Protein AF-A0AAJ2E167-F1 (afdb_monomer)

Mean predicted aligned error: 6.56 Å

pLDDT: mean 77.78, std 13.02, range [42.62, 91.5]

Solvent-accessible surface area (backbone atoms only — not comparable to full-atom values): 4730 Å² total; per-residue (Å²): 132,79,60,53,80,45,25,50,77,41,83,91,51,62,63,86,68,30,34,29,32,37,33,28,44,87,93,38,83,45,56,32,39,30,26,49,67,33,50,54,52,65,46,56,72,77,56,54,75,66,54,45,25,52,51,42,27,52,53,51,40,54,48,40,70,77,39,76,81,58,66,68,48,77,42,75,64,79,77,79,84,124

Structure (mmCIF, N/CA/C/O backbone):
data_AF-A0AAJ2E167-F1
#
_entry.id   AF-A0AAJ2E167-F1
#
loop_
_atom_site.group_PDB
_atom_site.id
_atom_site.type_symbol
_atom_site.label_atom_id
_atom_site.label_alt_id
_atom_site.label_comp_id
_atom_site.label_asym_id
_atom_site.label_entity_id
_atom_site.label_seq_id
_atom_site.pdbx_PDB_ins_code
_atom_site.Cartn_x
_atom_site.Cartn_y
_atom_site.Cartn_z
_atom_site.occupancy
_atom_site.B_iso_or_equiv
_atom_site.auth_seq_id
_atom_site.auth_comp_id
_atom_site.auth_asym_id
_atom_site.auth_atom_id
_atom_site.pdbx_PDB_model_num
ATOM 1 N N . MET A 1 1 ? -16.910 1.831 -3.850 1.00 54.41 1 MET A N 1
ATOM 2 C CA . MET A 1 1 ? -15.467 2.153 -3.814 1.00 54.41 1 MET A CA 1
ATOM 3 C C . MET A 1 1 ? -14.930 1.762 -2.449 1.00 54.41 1 MET A C 1
ATOM 5 O O . MET A 1 1 ? -15.564 2.107 -1.459 1.00 54.41 1 MET A O 1
ATOM 9 N N . ALA A 1 2 ? -13.840 0.996 -2.383 1.00 63.66 2 ALA A N 1
ATOM 10 C CA . ALA A 1 2 ? -13.186 0.703 -1.110 1.00 63.66 2 ALA A CA 1
ATOM 11 C C . ALA A 1 2 ? -12.599 2.006 -0.552 1.00 63.66 2 ALA A C 1
ATOM 13 O O . ALA A 1 2 ? -11.780 2.640 -1.211 1.00 63.66 2 ALA A O 1
ATOM 14 N N . ASN A 1 3 ? -13.064 2.437 0.621 1.00 80.56 3 ASN A N 1
ATOM 15 C CA . ASN A 1 3 ? -12.586 3.668 1.241 1.00 80.56 3 ASN A CA 1
ATOM 16 C C . ASN A 1 3 ? -11.336 3.342 2.066 1.00 80.56 3 ASN A C 1
ATOM 18 O O . ASN A 1 3 ? -11.453 2.868 3.199 1.00 80.56 3 ASN A O 1
ATOM 22 N N . VAL A 1 4 ? -10.163 3.495 1.449 1.00 86.31 4 VAL A N 1
ATOM 23 C CA . VAL A 1 4 ? -8.868 3.298 2.109 1.00 86.31 4 VAL A CA 1
ATOM 24 C C . VAL A 1 4 ? -8.576 4.538 2.947 1.00 86.31 4 VAL A C 1
ATOM 26 O O . VAL A 1 4 ? -8.423 5.626 2.399 1.00 86.31 4 VAL A O 1
ATOM 29 N N . THR A 1 5 ? -8.519 4.395 4.267 1.00 90.19 5 THR A N 1
ATOM 30 C CA . THR A 1 5 ? -8.361 5.533 5.193 1.00 90.19 5 THR A CA 1
ATOM 31 C C . THR A 1 5 ? -6.925 5.733 5.661 1.00 90.19 5 THR A C 1
ATOM 33 O O . THR A 1 5 ? -6.566 6.822 6.103 1.00 90.19 5 THR A O 1
ATOM 36 N N . ARG A 1 6 ? -6.098 4.687 5.583 1.00 91.25 6 ARG A N 1
ATOM 37 C CA . ARG A 1 6 ? -4.698 4.702 6.015 1.00 91.25 6 ARG A CA 1
ATOM 38 C C . ARG A 1 6 ? -3.909 3.622 5.285 1.00 91.25 6 ARG A C 1
ATOM 40 O O . ARG A 1 6 ? -4.440 2.534 5.076 1.00 91.25 6 ARG A O 1
ATOM 47 N N . ALA A 1 7 ? -2.645 3.886 4.957 1.00 90.75 7 ALA A N 1
ATOM 48 C CA . ALA A 1 7 ? -1.722 2.875 4.443 1.00 90.75 7 ALA A CA 1
ATOM 49 C C . ALA A 1 7 ? -0.270 3.146 4.883 1.00 90.75 7 ALA A C 1
ATOM 51 O O . ALA A 1 7 ? 0.146 4.298 4.965 1.00 90.75 7 ALA A O 1
ATOM 52 N N . TRP A 1 8 ? 0.489 2.100 5.216 1.00 91.50 8 TRP A N 1
ATOM 53 C CA . TRP A 1 8 ? 1.872 2.210 5.696 1.00 91.50 8 TRP A CA 1
ATOM 54 C C . TRP A 1 8 ? 2.688 0.947 5.406 1.00 91.50 8 TRP A C 1
ATOM 56 O O . TRP A 1 8 ? 2.144 -0.157 5.321 1.00 91.50 8 TRP A O 1
ATOM 66 N N . LEU A 1 9 ? 4.002 1.111 5.267 1.00 88.50 9 LEU A N 1
ATOM 67 C CA . LEU A 1 9 ? 4.937 -0.002 5.118 1.00 88.50 9 LEU A CA 1
ATOM 68 C C . LEU A 1 9 ? 5.228 -0.631 6.487 1.00 88.50 9 LEU A C 1
ATOM 70 O O . LEU A 1 9 ? 5.353 0.065 7.492 1.00 88.50 9 LEU A O 1
ATOM 74 N N . ASP A 1 10 ? 5.277 -1.958 6.527 1.00 87.69 10 ASP A N 1
ATOM 75 C CA . ASP A 1 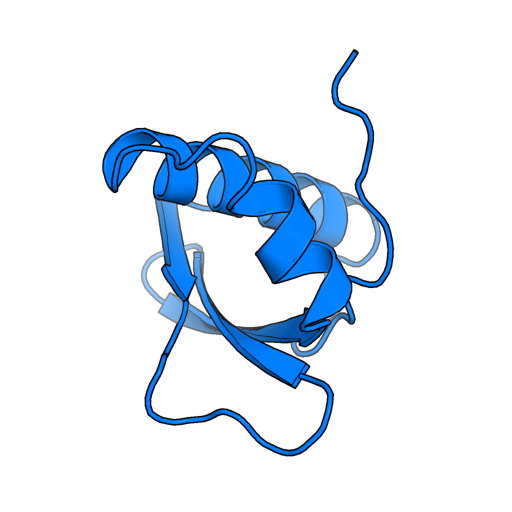10 ? 5.582 -2.751 7.716 1.00 87.69 10 ASP A CA 1
ATOM 76 C C . ASP A 1 10 ? 7.031 -3.248 7.625 1.00 87.69 10 ASP A C 1
ATOM 78 O O . ASP A 1 10 ? 7.292 -4.327 7.082 1.00 87.69 10 ASP A O 1
ATOM 82 N N . ASP A 1 11 ? 7.967 -2.440 8.134 1.00 69.81 11 ASP A N 1
ATOM 83 C CA . ASP A 1 11 ? 9.420 -2.662 8.020 1.00 69.81 11 ASP A CA 1
ATOM 84 C C . ASP A 1 11 ? 9.886 -3.998 8.634 1.00 69.81 11 ASP A C 1
ATOM 86 O O . ASP A 1 11 ? 10.867 -4.589 8.185 1.00 69.81 11 ASP A O 1
ATOM 90 N N . GLU A 1 12 ? 9.146 -4.538 9.610 1.00 62.44 12 GLU A N 1
ATOM 91 C CA . GLU A 1 12 ? 9.468 -5.804 10.289 1.00 62.44 12 GLU A CA 1
ATOM 92 C C . GLU A 1 12 ? 9.257 -7.062 9.422 1.00 62.44 12 GLU A C 1
ATOM 94 O O . GLU A 1 12 ? 9.641 -8.165 9.816 1.00 62.44 12 GLU A O 1
ATOM 99 N N . LYS A 1 13 ? 8.597 -6.946 8.261 1.00 61.28 13 LYS A N 1
ATOM 100 C CA . LYS A 1 13 ? 8.160 -8.094 7.443 1.00 61.28 13 LYS A CA 1
ATOM 101 C C . LYS A 1 13 ? 8.633 -7.969 5.994 1.00 61.28 13 LYS A C 1
ATOM 103 O O . LYS A 1 13 ? 7.846 -8.170 5.066 1.00 61.28 13 LYS A O 1
ATOM 108 N N . THR A 1 14 ? 9.910 -7.660 5.795 1.00 62.97 14 THR A N 1
ATOM 109 C CA . THR A 1 14 ? 10.570 -7.810 4.492 1.00 62.97 14 THR A CA 1
ATOM 110 C C . THR A 1 14 ? 10.937 -9.278 4.269 1.00 62.97 14 THR A C 1
ATOM 112 O O . THR A 1 14 ? 11.619 -9.905 5.076 1.00 62.97 14 THR A O 1
ATOM 115 N N . THR A 1 15 ? 10.439 -9.875 3.187 1.00 60.50 15 THR A N 1
ATOM 116 C CA . THR A 1 15 ? 10.812 -11.242 2.786 1.00 60.50 15 THR A CA 1
ATOM 117 C C . THR A 1 15 ? 11.249 -11.216 1.329 1.00 60.50 15 THR A C 1
ATOM 119 O O . THR A 1 15 ? 10.401 -11.171 0.436 1.00 60.50 15 THR A O 1
ATOM 122 N N . GLY A 1 16 ? 12.563 -11.238 1.089 1.00 71.88 16 GLY A N 1
ATOM 123 C CA . GLY A 1 16 ? 13.134 -11.161 -0.259 1.00 71.88 16 GLY A CA 1
ATOM 124 C C . GLY A 1 16 ? 12.883 -9.803 -0.927 1.00 71.88 16 GLY A C 1
ATOM 125 O O . GLY A 1 16 ? 13.098 -8.761 -0.313 1.00 71.88 16 GLY A O 1
ATOM 126 N N . ASP A 1 17 ? 12.397 -9.821 -2.171 1.00 77.75 17 ASP A N 1
ATOM 127 C CA . ASP A 1 17 ? 12.181 -8.626 -3.010 1.00 77.75 17 ASP A CA 1
ATOM 128 C C . ASP A 1 17 ? 10.903 -7.827 -2.687 1.00 77.75 17 ASP A C 1
ATOM 130 O O . ASP A 1 17 ? 10.518 -6.932 -3.446 1.00 77.75 17 ASP A O 1
ATOM 134 N N . TRP A 1 18 ? 10.232 -8.136 -1.574 1.00 82.06 18 TRP A N 1
ATOM 135 C CA . TRP A 1 18 ? 8.934 -7.563 -1.214 1.00 82.06 18 TRP A CA 1
ATOM 136 C C . TRP A 1 18 ? 8.921 -6.998 0.205 1.00 82.06 18 TRP A C 1
ATOM 138 O O . TRP A 1 18 ? 9.370 -7.646 1.156 1.00 82.06 18 TRP A O 1
ATOM 148 N N . VAL A 1 19 ? 8.287 -5.835 0.347 1.00 85.06 19 VAL A N 1
ATOM 149 C CA . VAL A 1 19 ? 7.888 -5.231 1.620 1.00 85.06 19 VAL A CA 1
ATOM 150 C C . VAL A 1 19 ? 6.401 -5.481 1.836 1.00 85.06 19 VAL A C 1
ATOM 152 O O . VAL A 1 19 ? 5.594 -5.476 0.899 1.00 85.06 19 VAL A O 1
ATOM 155 N N . ARG A 1 20 ? 6.013 -5.706 3.088 1.00 87.44 20 ARG A N 1
ATOM 156 C CA . ARG A 1 20 ? 4.604 -5.779 3.459 1.00 87.44 20 ARG A CA 1
ATOM 157 C C . ARG A 1 20 ? 4.015 -4.372 3.546 1.00 87.44 20 ARG A C 1
ATOM 159 O O . ARG A 1 20 ? 4.508 -3.525 4.281 1.00 87.44 20 ARG A O 1
ATOM 166 N N . LEU A 1 21 ? 2.914 -4.159 2.840 1.00 87.94 21 LEU A N 1
ATOM 167 C CA . LEU A 1 21 ? 2.084 -2.964 2.923 1.00 87.94 21 LEU A CA 1
ATOM 168 C C . LEU A 1 21 ? 0.858 -3.281 3.782 1.00 87.94 21 LEU A C 1
ATOM 170 O O . LEU A 1 21 ? 0.158 -4.255 3.519 1.00 87.94 21 LEU A O 1
ATOM 174 N N . LYS A 1 22 ? 0.583 -2.475 4.802 1.00 90.38 22 LYS A N 1
ATOM 175 C CA . LYS A 1 22 ? -0.662 -2.534 5.574 1.00 90.38 22 LYS A CA 1
ATOM 176 C C . LYS A 1 22 ? -1.560 -1.378 5.168 1.00 90.38 22 LYS A C 1
ATOM 178 O O . LYS A 1 22 ? -1.083 -0.265 4.967 1.00 90.38 22 LYS A O 1
ATOM 183 N N . TYR A 1 23 ? -2.857 -1.630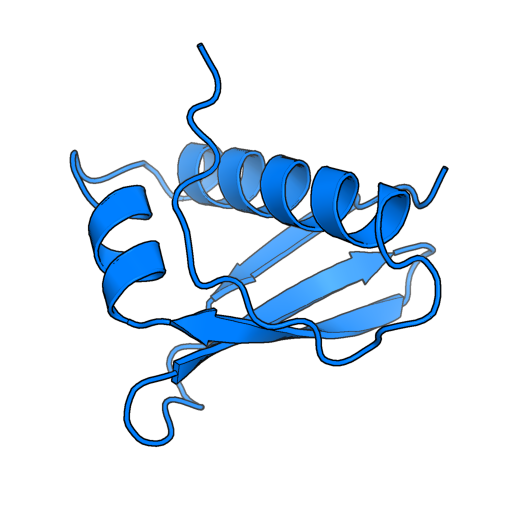 5.057 1.00 90.06 23 TYR A N 1
ATOM 184 C CA . TYR A 1 23 ? -3.839 -0.594 4.751 1.00 90.06 23 TYR A CA 1
ATOM 185 C C . TYR A 1 23 ? -5.165 -0.846 5.461 1.00 90.06 23 TYR A C 1
ATOM 187 O O . TYR A 1 23 ? -5.505 -1.983 5.780 1.00 90.06 23 TYR A O 1
ATOM 195 N N . GLU A 1 24 ? -5.917 0.214 5.727 1.00 91.38 24 GLU A N 1
ATOM 196 C CA . GLU A 1 24 ? -7.201 0.150 6.416 1.00 91.38 24 GLU A CA 1
ATOM 197 C C . GLU A 1 24 ? -8.352 0.404 5.444 1.00 91.38 24 GLU A C 1
ATOM 199 O O . GLU A 1 24 ? -8.393 1.438 4.780 1.00 91.38 24 GLU A O 1
ATOM 204 N N . VAL A 1 25 ? -9.299 -0.535 5.374 1.00 87.44 25 VAL A N 1
ATOM 205 C CA . VAL A 1 25 ? -10.543 -0.410 4.599 1.00 87.44 25 VAL A CA 1
ATOM 206 C C . VAL A 1 25 ? -11.712 -0.841 5.472 1.00 87.44 25 VAL A C 1
ATOM 208 O O . VAL A 1 25 ? -11.745 -1.966 5.975 1.00 87.44 25 VAL A O 1
ATOM 211 N N . GLY A 1 26 ? -12.686 0.056 5.648 1.00 86.25 26 GLY A N 1
ATOM 212 C CA . GLY A 1 26 ? -13.894 -0.220 6.435 1.00 86.25 26 GLY A CA 1
ATOM 213 C C . GLY A 1 26 ? -13.603 -0.605 7.891 1.00 86.25 26 GLY A C 1
ATOM 214 O O . GLY A 1 26 ? -14.231 -1.525 8.412 1.00 86.25 26 GLY A O 1
ATOM 215 N N . GLY A 1 27 ? -12.609 0.036 8.519 1.00 86.00 27 GLY A N 1
ATOM 216 C CA . GLY A 1 27 ? -12.205 -0.229 9.906 1.00 86.00 27 GLY A CA 1
ATOM 217 C C . GLY A 1 27 ? -11.416 -1.527 10.110 1.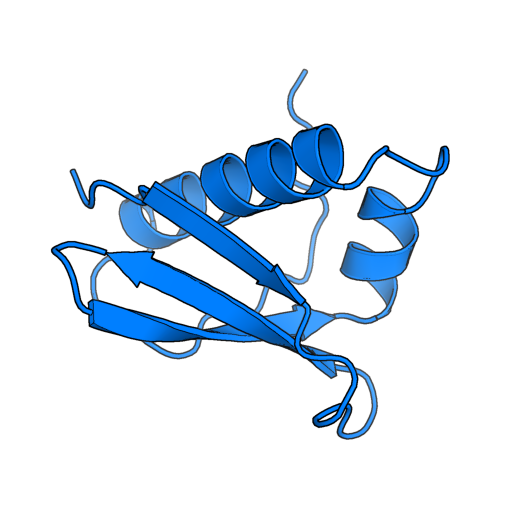00 86.00 27 GLY A C 1
ATOM 218 O O . GLY A 1 27 ? -11.229 -1.963 11.244 1.00 86.00 27 GLY A O 1
ATOM 219 N N . LYS A 1 28 ? -10.979 -2.190 9.030 1.00 88.81 28 LYS A N 1
ATOM 220 C CA . LYS A 1 28 ? -10.173 -3.415 9.093 1.00 88.81 28 LYS A CA 1
ATOM 221 C C . LYS A 1 28 ? -8.815 -3.197 8.449 1.00 88.81 28 LYS A C 1
ATOM 223 O O . LYS A 1 28 ? -8.736 -2.733 7.314 1.00 88.81 28 LYS A O 1
ATOM 228 N N . ILE A 1 29 ? -7.768 -3.626 9.149 1.00 89.56 29 ILE A N 1
ATOM 229 C CA . ILE A 1 29 ? -6.410 -3.676 8.607 1.00 89.56 29 ILE A CA 1
ATOM 230 C C . ILE A 1 29 ? -6.293 -4.891 7.683 1.00 89.56 29 ILE A C 1
ATOM 232 O O . ILE A 1 29 ? -6.666 -6.014 8.035 1.00 89.56 29 ILE A O 1
ATOM 236 N N . LYS A 1 30 ? -5.773 -4.648 6.490 1.00 87.69 30 LYS A N 1
ATOM 237 C CA . LYS A 1 30 ? -5.464 -5.617 5.447 1.00 87.69 30 LYS A CA 1
ATOM 238 C C . LYS A 1 30 ? -3.974 -5.535 5.131 1.00 87.69 30 LYS A C 1
ATOM 240 O O . LYS A 1 30 ? -3.334 -4.522 5.403 1.00 87.69 30 LYS A O 1
ATOM 245 N N . ASN A 1 31 ? -3.434 -6.613 4.577 1.00 87.12 31 ASN A N 1
ATOM 246 C CA . ASN A 1 31 ? -2.052 -6.664 4.113 1.00 87.12 31 ASN A CA 1
ATOM 247 C C . ASN A 1 31 ? -2.038 -6.634 2.579 1.00 87.12 31 ASN A C 1
ATOM 249 O O . ASN A 1 31 ? -3.047 -6.929 1.957 1.00 87.12 31 ASN A O 1
ATOM 253 N N . ALA A 1 32 ? -0.910 -6.260 1.995 1.00 84.56 32 ALA A N 1
ATOM 254 C CA . ALA A 1 32 ? -0.567 -6.385 0.585 1.00 84.56 32 ALA A CA 1
ATOM 255 C C . ALA A 1 32 ? 0.958 -6.525 0.467 1.00 84.56 32 ALA A C 1
ATOM 257 O O . ALA A 1 32 ? 1.691 -6.358 1.452 1.00 84.56 32 ALA A O 1
ATOM 258 N N . LYS A 1 33 ? 1.448 -6.821 -0.738 1.00 85.12 33 L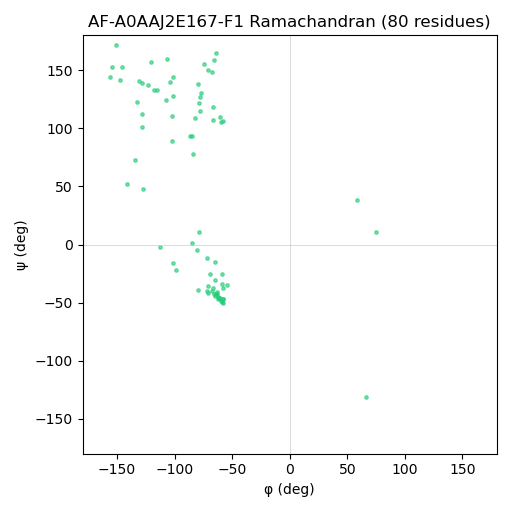YS A N 1
ATOM 259 C CA . LYS A 1 33 ? 2.881 -6.896 -1.032 1.00 85.12 33 LYS A CA 1
ATOM 260 C C . LYS A 1 33 ? 3.260 -5.809 -2.030 1.00 85.12 33 LYS A C 1
ATOM 262 O O . LYS A 1 33 ? 2.610 -5.631 -3.057 1.00 85.12 33 LYS A O 1
ATOM 267 N N . ILE A 1 34 ? 4.339 -5.097 -1.742 1.00 83.31 34 ILE A N 1
ATOM 268 C CA . ILE A 1 34 ? 4.918 -4.093 -2.636 1.00 83.31 34 ILE A CA 1
ATOM 269 C C . ILE A 1 34 ? 6.372 -4.452 -2.915 1.00 83.31 34 ILE A C 1
ATOM 271 O O . ILE A 1 34 ? 7.069 -4.906 -2.010 1.00 83.31 34 ILE A O 1
ATOM 275 N N . SER A 1 35 ? 6.825 -4.327 -4.166 1.00 82.88 35 SER A N 1
ATOM 276 C CA . SER A 1 35 ? 8.223 -4.638 -4.487 1.00 82.88 35 SER A CA 1
ATOM 277 C C . SER A 1 35 ? 9.157 -3.629 -3.834 1.00 82.88 35 SER A C 1
ATOM 279 O O . SER A 1 35 ? 8.831 -2.444 -3.732 1.00 82.88 35 SER A O 1
ATOM 281 N N . ASN A 1 36 ? 10.362 -4.065 -3.470 1.00 80.00 36 ASN A N 1
ATOM 282 C CA . ASN A 1 36 ? 11.422 -3.162 -3.015 1.00 80.00 36 ASN A CA 1
ATOM 283 C C . ASN A 1 36 ? 11.699 -2.055 -4.050 1.00 80.00 36 ASN A C 1
ATOM 285 O O . ASN A 1 36 ? 11.955 -0.913 -3.680 1.00 80.00 36 ASN A O 1
ATOM 289 N N . SER A 1 37 ? 11.584 -2.358 -5.348 1.00 80.44 37 SER A N 1
ATOM 290 C CA . SER A 1 37 ? 11.738 -1.376 -6.430 1.00 80.44 37 SER A CA 1
ATOM 291 C C . SER A 1 37 ? 10.636 -0.310 -6.426 1.00 80.44 37 SER A C 1
ATOM 293 O O . SER A 1 37 ? 10.921 0.878 -6.591 1.00 80.44 37 SER A O 1
ATOM 295 N N . ALA A 1 38 ? 9.379 -0.704 -6.205 1.00 79.81 38 ALA A N 1
ATOM 296 C CA . ALA A 1 38 ? 8.266 0.231 -6.084 1.00 79.81 38 ALA A CA 1
ATOM 297 C C . ALA A 1 38 ? 8.394 1.077 -4.810 1.00 79.81 38 ALA A C 1
ATOM 299 O O . ALA A 1 38 ? 8.199 2.289 -4.870 1.00 79.81 38 ALA A O 1
ATOM 300 N N . VAL A 1 39 ? 8.813 0.477 -3.689 1.00 81.19 39 VAL A N 1
ATOM 301 C CA . VAL A 1 39 ? 9.133 1.220 -2.459 1.00 81.19 39 VAL A CA 1
ATOM 302 C C . VAL A 1 39 ? 10.240 2.236 -2.717 1.00 81.19 39 VAL A C 1
ATOM 304 O O . VAL A 1 39 ? 10.059 3.407 -2.417 1.00 81.19 39 VAL A O 1
ATOM 307 N N . SER A 1 40 ? 11.347 1.839 -3.345 1.00 81.75 40 SER A N 1
ATOM 308 C CA . SER A 1 40 ? 12.444 2.759 -3.668 1.00 81.75 40 SER A CA 1
ATOM 309 C C . SER A 1 40 ? 11.989 3.925 -4.549 1.00 81.75 40 SER A C 1
ATOM 311 O O . SER A 1 40 ? 12.483 5.038 -4.378 1.00 81.75 40 SER A O 1
ATOM 313 N N . THR A 1 41 ? 11.033 3.691 -5.452 1.00 82.06 41 THR A N 1
ATOM 314 C CA . THR A 1 41 ? 10.450 4.743 -6.296 1.00 82.06 41 THR A CA 1
ATOM 315 C C . THR A 1 41 ? 9.563 5.689 -5.486 1.00 82.06 41 THR A C 1
ATOM 317 O O . THR A 1 41 ? 9.655 6.897 -5.656 1.00 82.06 41 THR A O 1
ATOM 320 N N . LEU A 1 42 ? 8.744 5.164 -4.569 1.00 80.06 42 LEU A N 1
ATOM 321 C CA . LEU A 1 42 ? 7.937 5.980 -3.651 1.00 80.06 42 LEU A CA 1
ATOM 322 C C . LEU A 1 42 ? 8.799 6.791 -2.680 1.00 80.06 42 LEU A C 1
ATOM 324 O O . LEU A 1 42 ? 8.400 7.870 -2.263 1.00 80.06 42 LEU A O 1
ATOM 328 N N . MET A 1 43 ? 9.972 6.266 -2.331 1.00 80.25 43 MET A N 1
ATOM 329 C CA . MET A 1 43 ? 10.925 6.893 -1.421 1.00 80.25 43 MET A CA 1
ATOM 330 C C . MET A 1 43 ? 11.861 7.896 -2.117 1.00 80.25 43 MET A C 1
ATOM 332 O O . MET A 1 43 ? 12.732 8.444 -1.446 1.00 80.25 43 MET A O 1
ATOM 336 N N . THR A 1 44 ? 11.728 8.134 -3.432 1.00 79.31 44 THR A N 1
ATOM 337 C CA . THR A 1 44 ? 12.616 9.042 -4.181 1.00 79.31 44 THR A CA 1
ATOM 338 C C . THR A 1 44 ? 11.822 10.084 -4.984 1.00 79.31 44 THR A C 1
ATOM 340 O O . THR A 1 44 ? 11.207 9.722 -5.989 1.00 79.31 44 THR A O 1
ATOM 343 N N . PRO A 1 45 ? 11.881 11.385 -4.626 1.00 78.00 45 PRO A N 1
ATOM 344 C CA . PRO A 1 45 ? 12.582 11.960 -3.468 1.00 78.00 45 PRO A CA 1
ATOM 345 C C . PRO A 1 45 ? 11.959 11.501 -2.145 1.00 78.00 45 PRO A C 1
ATOM 347 O O . PRO A 1 45 ? 10.804 11.098 -2.138 1.00 78.00 45 PRO A O 1
ATOM 350 N N . THR A 1 46 ? 12.711 11.568 -1.041 1.00 86.06 46 THR A N 1
ATOM 351 C CA . THR A 1 46 ? 12.264 11.103 0.282 1.00 86.06 46 THR A CA 1
ATOM 352 C C . THR A 1 46 ? 10.990 11.834 0.721 1.00 86.06 46 THR A C 1
ATOM 354 O O . THR A 1 46 ? 11.084 13.008 1.088 1.00 86.06 46 THR A O 1
ATOM 357 N N . PRO A 1 47 ? 9.811 11.182 0.702 1.00 85.94 47 PRO A N 1
ATOM 358 C CA . PRO A 1 47 ? 8.575 11.812 1.136 1.00 85.94 47 PRO A CA 1
ATOM 359 C C . PRO A 1 47 ? 8.545 11.915 2.663 1.00 85.94 47 PRO A C 1
ATOM 361 O O . PRO A 1 47 ? 9.154 11.119 3.384 1.00 85.94 47 PRO A O 1
ATOM 364 N N . THR A 1 48 ? 7.778 12.867 3.176 1.00 89.88 48 THR A N 1
ATOM 365 C CA . THR A 1 48 ? 7.351 12.864 4.578 1.00 89.88 48 THR A CA 1
ATOM 366 C C . THR A 1 48 ? 6.446 11.660 4.871 1.00 89.88 48 THR A C 1
ATOM 368 O O . THR A 1 48 ? 5.907 11.020 3.965 1.00 89.88 48 THR A O 1
ATOM 371 N N . ALA A 1 49 ? 6.237 11.348 6.154 1.00 86.56 49 ALA A N 1
ATOM 372 C CA . ALA A 1 49 ? 5.354 10.251 6.556 1.00 86.56 49 ALA A CA 1
ATOM 373 C C . ALA A 1 49 ? 3.912 10.428 6.034 1.00 86.56 49 ALA A C 1
ATOM 375 O O . ALA A 1 49 ? 3.292 9.453 5.607 1.00 86.56 49 ALA A O 1
ATOM 376 N N . ASP A 1 50 ? 3.403 11.665 6.015 1.00 88.31 50 ASP A N 1
ATOM 377 C CA . ASP A 1 50 ? 2.060 11.983 5.518 1.00 88.31 50 ASP A CA 1
ATOM 378 C C . ASP A 1 50 ? 1.968 11.870 3.990 1.00 88.31 50 ASP A C 1
ATOM 380 O O . ASP A 1 50 ? 0.994 11.328 3.465 1.00 88.31 50 ASP A O 1
ATOM 384 N N . GLU A 1 51 ? 2.996 12.316 3.263 1.00 89.00 51 GLU A N 1
ATOM 385 C CA . GLU A 1 51 ? 3.067 12.159 1.805 1.00 89.00 51 GLU A CA 1
ATOM 386 C C . GLU A 1 51 ? 3.149 10.684 1.410 1.00 89.00 51 GLU A C 1
ATOM 388 O O . GLU A 1 51 ? 2.412 10.242 0.527 1.00 89.00 51 GLU A O 1
ATOM 393 N N . LEU A 1 52 ? 3.978 9.897 2.104 1.00 86.88 52 LEU A N 1
ATOM 394 C CA . LEU A 1 52 ? 4.067 8.457 1.888 1.00 86.88 52 LEU A CA 1
ATOM 395 C C . LEU A 1 52 ? 2.719 7.779 2.154 1.00 86.88 52 LEU A C 1
ATOM 397 O O . LEU A 1 52 ? 2.258 6.984 1.336 1.00 86.88 52 LEU A O 1
ATOM 401 N N . ASN A 1 53 ? 2.054 8.119 3.262 1.00 89.50 53 ASN A N 1
ATOM 402 C CA . ASN A 1 53 ? 0.727 7.600 3.587 1.00 89.50 53 ASN A CA 1
ATOM 403 C C . ASN A 1 53 ? -0.286 7.918 2.477 1.00 89.50 53 ASN A C 1
ATOM 405 O O . ASN A 1 53 ? -0.991 7.024 2.008 1.00 89.50 53 ASN A O 1
ATOM 409 N N . HIS A 1 54 ? -0.306 9.164 2.000 1.00 89.31 54 HIS A N 1
ATOM 410 C CA . HIS A 1 54 ? -1.194 9.606 0.931 1.00 89.31 54 HIS A CA 1
ATOM 411 C C . HIS A 1 54 ? -0.930 8.857 -0.386 1.00 89.31 54 HIS A C 1
ATOM 413 O O . HIS A 1 54 ? -1.873 8.409 -1.048 1.00 89.31 54 HIS A O 1
ATOM 419 N N . LEU A 1 55 ? 0.339 8.693 -0.772 1.00 87.62 55 LEU A N 1
ATOM 420 C CA . LEU A 1 55 ? 0.732 7.943 -1.967 1.00 87.62 55 LEU A CA 1
ATOM 421 C C . LEU A 1 55 ? 0.299 6.478 -1.871 1.00 87.62 55 LEU A C 1
ATOM 423 O O . LEU A 1 55 ? -0.305 5.952 -2.805 1.00 87.62 55 LEU A O 1
ATOM 427 N N . LEU A 1 56 ? 0.541 5.835 -0.727 1.00 88.19 56 LEU A N 1
ATOM 428 C CA . LEU A 1 56 ? 0.137 4.452 -0.486 1.00 88.19 56 LEU A CA 1
ATOM 429 C C . LEU A 1 56 ? -1.388 4.291 -0.508 1.00 88.19 56 LEU A C 1
ATOM 431 O O . LEU A 1 56 ? -1.877 3.335 -1.103 1.00 88.19 56 LEU A O 1
ATOM 435 N N . ILE A 1 57 ? -2.154 5.226 0.067 1.00 88.56 57 ILE A N 1
ATOM 436 C CA . ILE A 1 57 ? -3.625 5.217 -0.004 1.00 88.56 57 ILE A CA 1
ATOM 437 C C . ILE A 1 57 ? -4.090 5.241 -1.461 1.00 88.56 57 ILE A C 1
ATOM 439 O O . ILE A 1 57 ? -4.902 4.404 -1.853 1.00 88.56 57 ILE A O 1
ATOM 443 N N . LYS A 1 58 ? -3.570 6.174 -2.271 1.00 86.00 58 LYS A N 1
ATOM 444 C CA . LYS A 1 58 ? -3.923 6.284 -3.697 1.00 86.00 58 LYS A CA 1
ATOM 445 C C . LYS A 1 58 ? -3.610 4.997 -4.447 1.00 86.00 58 LYS A C 1
ATOM 447 O O . LYS A 1 58 ? -4.453 4.486 -5.178 1.00 86.00 58 LYS A O 1
ATOM 452 N N . LEU A 1 59 ? -2.419 4.459 -4.225 1.00 82.44 59 LEU A N 1
ATOM 453 C CA . LEU A 1 59 ? -1.942 3.233 -4.848 1.00 82.44 59 LEU A CA 1
ATOM 454 C C . LEU A 1 59 ? -2.844 2.033 -4.509 1.00 82.44 59 LEU A C 1
ATOM 456 O O . LEU A 1 59 ? -3.295 1.320 -5.404 1.00 82.44 59 LEU A O 1
ATOM 460 N N . VAL A 1 60 ? -3.172 1.851 -3.227 1.00 84.31 60 VAL A N 1
ATOM 461 C CA . VAL A 1 60 ? -4.088 0.801 -2.758 1.00 84.31 60 VAL A CA 1
ATOM 462 C C . VAL A 1 60 ? -5.489 1.008 -3.330 1.00 84.31 60 VAL A C 1
ATOM 464 O O . VAL A 1 60 ? -6.112 0.048 -3.771 1.00 84.31 60 VAL A O 1
ATOM 467 N N . ALA A 1 61 ? -5.996 2.242 -3.355 1.00 83.81 61 ALA A N 1
ATOM 468 C CA . ALA A 1 61 ? -7.330 2.545 -3.868 1.00 83.81 61 ALA A CA 1
ATOM 469 C C . ALA A 1 61 ? -7.460 2.232 -5.367 1.00 83.81 61 ALA A C 1
ATOM 471 O O . ALA A 1 61 ? -8.459 1.637 -5.774 1.00 83.81 61 ALA A O 1
ATOM 472 N N . VAL A 1 62 ? -6.446 2.573 -6.173 1.00 82.62 62 VAL A N 1
ATOM 473 C CA . VAL A 1 62 ? -6.393 2.203 -7.598 1.00 82.62 62 VAL A CA 1
ATOM 474 C C . VAL A 1 62 ? -6.364 0.687 -7.749 1.00 82.62 62 VAL A C 1
ATOM 476 O O . VAL A 1 62 ? -7.149 0.127 -8.512 1.00 82.62 62 VAL A O 1
ATOM 479 N N . GLN A 1 63 ? -5.524 0.001 -6.977 1.00 80.38 63 GLN A N 1
ATOM 480 C CA . GLN A 1 63 ? -5.404 -1.446 -7.088 1.00 80.38 63 GLN A CA 1
ATOM 481 C C . GLN A 1 63 ? -6.671 -2.185 -6.642 1.00 80.38 63 GLN A C 1
ATOM 483 O O . GLN A 1 63 ? -7.065 -3.141 -7.296 1.00 80.38 63 GLN A O 1
ATOM 488 N N . LEU A 1 64 ? -7.370 -1.719 -5.603 1.00 80.00 64 LEU A N 1
ATOM 489 C CA . LEU A 1 64 ? -8.673 -2.262 -5.199 1.00 80.00 64 LEU A CA 1
ATOM 490 C C . LEU A 1 64 ? -9.786 -1.952 -6.209 1.00 80.00 64 LEU A C 1
ATOM 492 O O . LEU A 1 64 ? -10.772 -2.682 -6.269 1.00 80.00 64 LEU A O 1
ATOM 496 N N . ALA A 1 65 ? -9.662 -0.881 -6.996 1.00 81.44 65 ALA A N 1
ATOM 497 C CA . ALA A 1 65 ? -10.584 -0.619 -8.097 1.00 81.44 65 ALA A CA 1
ATOM 498 C C . ALA A 1 65 ? -10.371 -1.606 -9.258 1.00 81.44 65 ALA A C 1
ATOM 500 O O . ALA A 1 65 ? -11.343 -2.028 -9.880 1.00 81.44 65 ALA A O 1
ATOM 501 N N . LEU A 1 66 ? -9.118 -1.993 -9.515 1.00 78.56 66 LEU A N 1
ATOM 502 C CA . LEU A 1 66 ? -8.748 -2.966 -10.547 1.00 78.56 66 LEU A CA 1
ATOM 503 C C . LEU A 1 66 ? -8.982 -4.421 -10.099 1.00 78.56 66 LEU A C 1
ATOM 505 O O . LEU A 1 66 ? -9.453 -5.245 -10.878 1.00 78.56 66 LEU A O 1
ATOM 509 N N . HIS A 1 67 ? -8.696 -4.728 -8.834 1.00 75.88 67 HIS A N 1
ATOM 510 C CA . HIS A 1 67 ? -8.729 -6.066 -8.245 1.00 75.88 67 HIS A CA 1
ATOM 511 C C . HIS A 1 67 ? -9.452 -6.041 -6.883 1.00 75.88 67 HIS A C 1
ATOM 513 O O . HIS A 1 67 ? -8.827 -6.190 -5.832 1.00 75.88 67 HIS A O 1
ATOM 519 N N . PRO A 1 68 ? -10.789 -5.884 -6.862 1.00 71.06 68 PRO A N 1
ATOM 520 C CA . PRO A 1 68 ? -11.564 -5.657 -5.633 1.00 71.06 68 PRO A CA 1
ATOM 521 C C . PRO A 1 68 ? -11.551 -6.820 -4.632 1.00 71.06 68 PRO A C 1
ATOM 523 O O . PRO A 1 68 ? -11.925 -6.633 -3.475 1.00 71.06 68 PRO A O 1
ATOM 526 N N . ASN A 1 69 ? -11.118 -8.007 -5.065 1.00 70.12 69 ASN A N 1
ATOM 527 C CA . ASN A 1 69 ? -11.088 -9.226 -4.256 1.00 70.12 69 ASN A CA 1
ATOM 528 C C . ASN A 1 69 ? -9.665 -9.715 -3.941 1.00 70.12 69 ASN A C 1
ATOM 530 O O . ASN A 1 69 ? -9.519 -10.711 -3.232 1.00 70.12 69 ASN A O 1
ATOM 534 N N . GLU A 1 70 ? -8.618 -9.050 -4.441 1.00 63.19 70 GLU A N 1
ATOM 535 C CA . GLU A 1 70 ? -7.248 -9.428 -4.097 1.00 63.19 70 GLU A CA 1
ATOM 536 C C . GLU A 1 70 ? -6.855 -8.820 -2.755 1.00 63.19 70 GLU A C 1
ATOM 538 O O . GLU A 1 70 ? -6.623 -7.621 -2.614 1.00 63.19 70 GLU A O 1
ATOM 543 N N . ALA A 1 71 ? -6.755 -9.687 -1.752 1.00 53.62 71 ALA A N 1
ATOM 544 C CA . ALA A 1 71 ? -6.179 -9.347 -0.460 1.00 53.62 71 ALA A CA 1
ATOM 545 C C . ALA A 1 71 ? -4.637 -9.377 -0.470 1.00 53.62 71 ALA A C 1
ATOM 547 O O . ALA A 1 71 ? -4.047 -9.021 0.535 1.00 53.62 71 ALA A O 1
ATOM 548 N N . ASP A 1 72 ? -3.998 -9.793 -1.569 1.00 58.81 72 ASP A N 1
ATOM 549 C CA . ASP A 1 72 ? -2.541 -9.935 -1.709 1.00 58.81 72 ASP A CA 1
ATOM 550 C C . ASP A 1 72 ? -2.084 -9.495 -3.113 1.00 58.81 72 ASP A C 1
ATOM 552 O O . ASP A 1 72 ? -1.412 -10.232 -3.834 1.00 58.81 72 ASP A O 1
ATOM 556 N N . PHE A 1 73 ? -2.475 -8.293 -3.537 1.00 65.25 73 PHE A N 1
ATOM 557 C CA . PHE A 1 73 ? -2.004 -7.758 -4.812 1.00 65.25 73 PHE A CA 1
ATOM 558 C C . PHE A 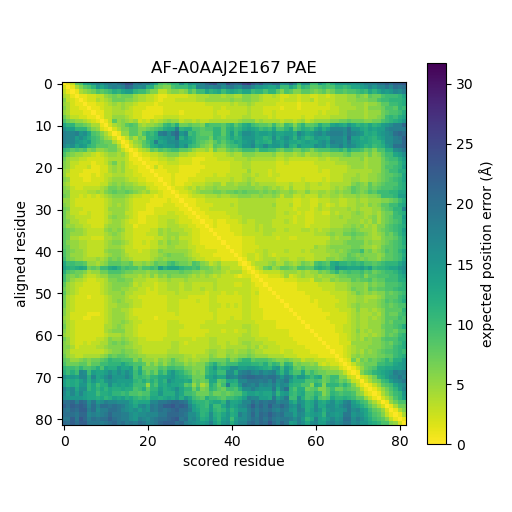1 73 ? -0.517 -7.380 -4.745 1.00 65.25 73 PHE A C 1
ATOM 560 O O . PHE A 1 73 ? 0.010 -7.000 -3.693 1.00 65.25 73 PHE A O 1
ATOM 567 N N . LEU A 1 74 ? 0.147 -7.482 -5.896 1.00 59.50 74 LE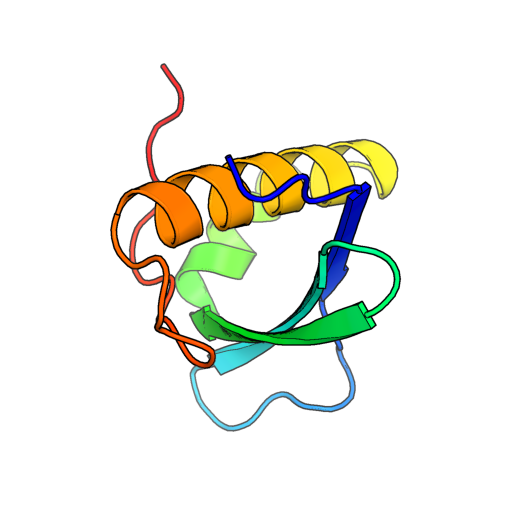U A N 1
ATOM 568 C CA . LEU A 1 74 ? 1.565 -7.207 -6.080 1.00 59.50 74 LEU A CA 1
ATOM 569 C C . LEU A 1 74 ? 1.747 -5.834 -6.728 1.00 59.50 74 LEU A C 1
ATOM 571 O O . LEU A 1 74 ? 1.440 -5.644 -7.903 1.00 59.50 74 LEU A O 1
ATOM 575 N N . LEU A 1 75 ? 2.277 -4.872 -5.984 1.00 65.19 75 LEU A N 1
ATOM 576 C CA . LEU A 1 75 ? 2.611 -3.562 -6.540 1.00 65.19 75 LEU A CA 1
ATOM 577 C C . LEU A 1 75 ? 4.003 -3.635 -7.176 1.00 65.19 75 LEU A C 1
ATOM 579 O O . LEU A 1 75 ? 5.015 -3.513 -6.486 1.00 65.19 75 LEU A O 1
ATOM 583 N N . VAL A 1 76 ? 4.044 -3.904 -8.483 1.00 56.62 76 VAL A N 1
ATOM 584 C CA . VAL A 1 76 ? 5.288 -4.078 -9.263 1.00 56.62 76 VAL A CA 1
ATOM 585 C C . VAL A 1 76 ? 5.688 -2.870 -10.099 1.00 56.62 76 VAL A C 1
ATOM 587 O O . VAL A 1 76 ? 6.840 -2.790 -10.514 1.00 56.62 76 VAL A O 1
ATOM 590 N N . THR A 1 77 ? 4.792 -1.916 -10.332 1.00 53.47 77 THR A N 1
ATOM 591 C CA . THR A 1 77 ? 5.069 -0.778 -11.216 1.00 53.47 77 THR A CA 1
ATOM 592 C C . THR A 1 77 ? 4.696 0.539 -10.554 1.00 53.47 77 THR A C 1
ATOM 594 O O . THR A 1 77 ? 3.644 0.607 -9.911 1.00 53.47 77 THR A O 1
ATOM 597 N N . PRO A 1 78 ? 5.494 1.606 -10.738 1.00 49.62 78 PRO A N 1
ATOM 598 C CA . PRO A 1 78 ? 5.037 2.938 -10.403 1.00 49.62 78 PRO A CA 1
ATOM 599 C C . PRO A 1 78 ? 3.901 3.266 -11.367 1.00 49.62 78 PRO A C 1
ATOM 601 O O . PRO A 1 78 ? 4.116 3.480 -12.559 1.00 49.62 78 PRO A O 1
ATOM 604 N N . LEU A 1 79 ? 2.671 3.264 -10.863 1.00 50.47 79 LEU A N 1
ATOM 605 C CA . LEU A 1 79 ? 1.605 4.002 -11.518 1.00 50.47 79 LEU A CA 1
ATOM 606 C C . LEU A 1 79 ? 2.086 5.457 -11.525 1.00 50.47 79 LEU A C 1
ATOM 608 O O . LEU A 1 79 ? 2.162 6.086 -10.470 1.00 50.47 79 LEU A O 1
ATOM 612 N N . ARG A 1 80 ? 2.526 5.958 -12.686 1.00 42.62 80 ARG A N 1
ATOM 613 C CA . ARG A 1 80 ? 2.753 7.392 -12.861 1.00 42.62 80 ARG A CA 1
ATOM 614 C C . ARG A 1 80 ? 1.408 8.067 -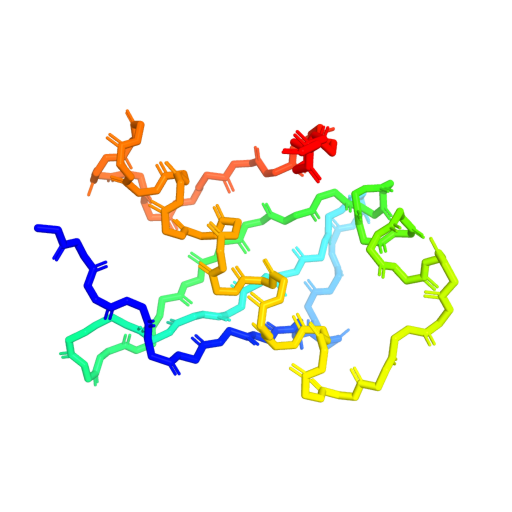12.637 1.00 42.62 80 ARG A C 1
ATOM 616 O O . ARG A 1 80 ? 0.489 7.894 -13.432 1.00 42.62 80 ARG A O 1
ATOM 623 N N . PHE A 1 81 ? 1.296 8.776 -11.525 1.00 45.03 81 PHE A N 1
ATOM 624 C CA . PHE A 1 81 ? 0.231 9.739 -11.310 1.00 45.03 81 PHE A CA 1
ATOM 625 C C . PHE A 1 81 ? 0.699 11.040 -11.979 1.00 45.03 81 PHE A C 1
ATOM 627 O O . PHE A 1 81 ? 1.271 11.890 -11.303 1.00 45.03 81 PHE A O 1
ATOM 634 N N . ASP A 1 82 ? 0.587 11.110 -13.311 1.00 44.72 82 ASP A N 1
ATOM 635 C CA . ASP A 1 82 ? 0.664 12.384 -14.048 1.00 44.72 82 ASP A CA 1
ATOM 636 C C . ASP A 1 82 ? -0.605 13.220 -13.790 1.00 44.72 82 ASP A C 1
ATOM 638 O O . ASP A 1 82 ? -1.695 12.613 -13.626 1.00 44.72 82 ASP A O 1
#

Secondary structure (DSSP, 8-state):
---EEEEEEEEEEEETTEEEEEEEETTEEEEEEEEHHHHHHHTSS---HHHHHHHHHHHHHHHHHH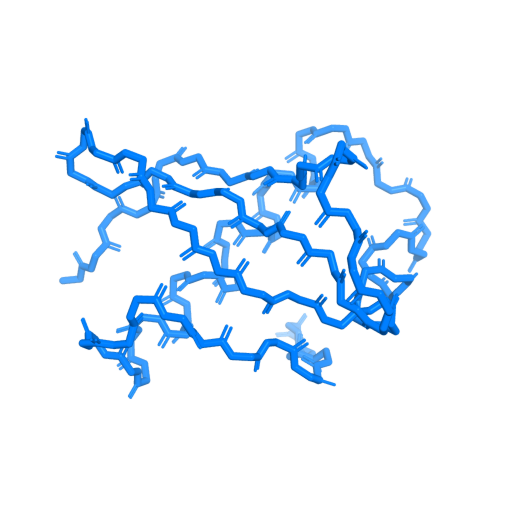-TT-SS-EE-S-----

Sequence (82 aa):
MANVTRAWLDDEKTTGDWVRLKYEVGGKIKNAKISNSAVSTLMTPTPTADELNHLLIKLVAVQLALHPNEADFLLVTPLRFD

Foldseek 3Di:
DFQWPWKDWDPVDDDPQWTWIWIDTPNDIAIEIEGPVLVVVLCVVHDDPVSSGVLRSVVVVVVCVVVVPDSYDYHDDPPPPD

Radius of gyration: 11.72 Å; Cα contacts (8 Å, |Δi|>4): 124; chains: 1; bounding box: 29×24×24 Å

Nearest PDB structures (foldseek):
  3b77-assembly2_F  TM=6.062E-01  e=7.626E-01  Exiguobacterium sibiricum 255-15
  4l5t-assembly3_D  TM=5.848E-01  e=7.626E-01  Mus musculus
  2gpi-assembly1_A  TM=3.672E-01  e=2.452E-01  Shewane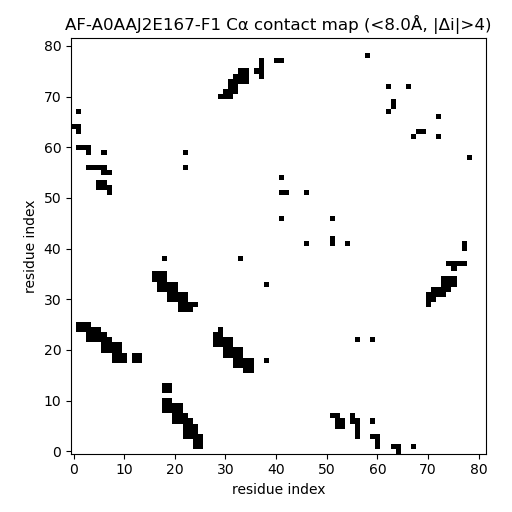lla loihica PV-4
  4l5t-assembly3_A  TM=5.602E-01  e=9.213E-01  Mus musculus
  4l5t-assembly2_C  TM=5.494E-01  e=1.045E+00  Mus musculus